Protein AF-A0A165Y039-F1 (afdb_monomer)

Nearest PDB structures (foldseek):
  4zhx-assembly1_A  TM=2.409E-01  e=6.469E+00  Homo sapiens

Organism: NCBI:txid1759441

Secondary structure (DSSP, 8-state):
-HHHHHHHHHHHHHHHHHHHHHHHHHHHHHHHHHHHHHHHS-S---PPPTT-EE--B-HHHHHS--GGGGTS-SBPPPEEEEEEETTEEEEEEGGGS-----

Mean predicted aligned error: 13.03 Å

pLDDT: mean 80.92, std 13.24, range [37.09, 94.81]

Solvent-accessible surface area (backbone atoms only — not comparable to full-atom values): 6344 Å² total; per-residue (Å²): 114,69,70,58,54,54,52,51,52,53,50,52,55,48,52,53,54,52,54,50,53,51,51,52,54,51,51,51,52,52,51,50,53,52,51,50,55,56,68,72,52,83,80,68,90,82,77,81,51,64,78,38,82,46,62,52,70,56,61,71,58,74,74,43,94,53,77,62,64,83,77,49,78,63,53,50,75,63,22,32,28,67,42,72,57,97,92,47,72,44,71,41,55,60,89,78,54,83,84,89,80,132

Radius of gyration: 25.04 Å; Cα contacts (8 Å, |Δi|>4): 68; chains: 1; bounding box: 48×36×75 Å

Sequence (102 aa):
MADNIVKHQAYLQQQWLDGYAHTIKHVERRKAAFNKHILARSPRVVMFLPGQLVQVYGSDMRYTMASIWKLIPMWSCPQWVVSRDRNSYTLETTGSREIDHL

Structure (mmCIF, N/CA/C/O backbone):
data_AF-A0A165Y039-F1
#
_entry.id   AF-A0A165Y039-F1
#
loop_
_atom_site.group_PDB
_atom_site.id
_atom_site.type_symbol
_atom_site.label_atom_id
_atom_site.label_alt_id
_atom_site.label_comp_id
_atom_site.label_asym_id
_atom_site.label_entity_id
_atom_site.label_seq_id
_atom_site.pdbx_PDB_ins_code
_atom_site.Cartn_x
_atom_site.Cartn_y
_atom_site.Cartn_z
_atom_site.occupancy
_atom_site.B_iso_or_equiv
_atom_site.auth_seq_id
_atom_site.auth_comp_id
_atom_site.auth_asym_id
_atom_site.auth_atom_id
_atom_site.pdbx_PDB_model_num
ATOM 1 N N . MET A 1 1 ? 22.791 8.720 -49.977 1.00 61.03 1 MET A N 1
ATOM 2 C CA . MET A 1 1 ? 22.247 9.499 -48.838 1.00 61.03 1 MET A CA 1
ATOM 3 C C . MET A 1 1 ? 21.063 8.811 -48.156 1.00 61.03 1 MET A C 1
ATOM 5 O O . MET A 1 1 ? 21.118 8.682 -46.942 1.00 61.03 1 MET A O 1
ATOM 9 N N . ALA A 1 2 ? 20.056 8.306 -48.883 1.00 68.69 2 ALA A N 1
ATOM 10 C CA . ALA A 1 2 ? 18.884 7.637 -48.288 1.00 68.69 2 ALA A CA 1
ATOM 11 C C . ALA A 1 2 ? 19.208 6.395 -47.418 1.00 68.69 2 ALA A C 1
ATOM 13 O O . ALA A 1 2 ? 18.652 6.249 -46.337 1.00 68.69 2 ALA A O 1
ATOM 14 N N . ASP A 1 3 ? 20.163 5.552 -47.830 1.00 79.44 3 ASP A N 1
ATOM 15 C CA . ASP A 1 3 ? 20.564 4.336 -47.090 1.00 79.44 3 ASP A CA 1
ATOM 16 C C . ASP A 1 3 ? 21.174 4.620 -45.697 1.00 79.44 3 ASP A C 1
ATOM 18 O O . ASP A 1 3 ? 20.967 3.873 -44.744 1.00 79.44 3 ASP A O 1
ATOM 22 N N . ASN A 1 4 ? 21.880 5.745 -45.535 1.00 82.12 4 ASN A N 1
ATOM 23 C CA . ASN A 1 4 ? 22.467 6.131 -44.247 1.00 82.12 4 ASN A CA 1
ATOM 24 C C . ASN A 1 4 ? 21.383 6.597 -43.255 1.00 82.12 4 ASN A C 1
ATOM 26 O O . ASN A 1 4 ? 21.398 6.208 -42.089 1.00 82.12 4 ASN A O 1
ATOM 30 N N . ILE A 1 5 ? 20.389 7.345 -43.746 1.00 85.69 5 ILE A N 1
ATOM 31 C CA . ILE A 1 5 ? 19.253 7.813 -42.940 1.00 85.69 5 ILE A CA 1
ATOM 32 C C . ILE A 1 5 ? 18.442 6.623 -42.413 1.00 85.69 5 ILE A C 1
ATOM 34 O O . ILE A 1 5 ? 18.141 6.574 -41.223 1.00 85.69 5 ILE A O 1
ATOM 38 N N . VAL A 1 6 ? 18.159 5.631 -43.263 1.00 92.38 6 VAL A N 1
ATOM 39 C CA . VAL A 1 6 ? 17.419 4.421 -42.866 1.00 92.38 6 VAL A CA 1
ATOM 40 C C . VAL A 1 6 ? 18.186 3.620 -41.808 1.00 92.38 6 VAL A C 1
ATOM 42 O O . VAL A 1 6 ? 17.602 3.199 -40.811 1.00 92.38 6 VAL A O 1
ATOM 45 N N . LYS A 1 7 ? 19.508 3.466 -41.963 1.00 88.44 7 LYS A N 1
ATOM 46 C CA . LYS A 1 7 ? 20.363 2.800 -40.964 1.00 88.44 7 LYS A CA 1
ATOM 47 C C . LYS A 1 7 ? 20.371 3.535 -39.625 1.00 88.44 7 LYS A C 1
ATOM 49 O O . LYS A 1 7 ? 20.279 2.897 -38.578 1.00 88.44 7 LYS A O 1
ATOM 54 N N . HIS A 1 8 ? 20.442 4.864 -39.647 1.00 86.81 8 HIS A N 1
ATOM 55 C CA . HIS A 1 8 ? 20.409 5.667 -38.429 1.00 86.81 8 HIS A CA 1
ATOM 56 C C . HIS A 1 8 ? 19.046 5.587 -37.723 1.00 86.81 8 HIS A C 1
ATOM 58 O O . HIS A 1 8 ? 18.990 5.430 -36.505 1.00 86.81 8 HIS A O 1
ATOM 64 N N . GLN A 1 9 ? 17.945 5.611 -38.480 1.00 91.00 9 GLN A N 1
ATOM 65 C CA . GLN A 1 9 ? 16.594 5.439 -37.940 1.00 91.00 9 GLN A CA 1
ATOM 66 C C . GLN A 1 9 ? 16.394 4.055 -37.306 1.00 91.00 9 GLN A C 1
ATOM 68 O O . GLN A 1 9 ? 15.869 3.970 -36.197 1.00 91.00 9 GLN A O 1
ATOM 73 N N . ALA A 1 10 ? 16.862 2.986 -37.956 1.00 90.06 10 ALA A N 1
ATOM 74 C CA . ALA A 1 10 ? 16.797 1.631 -37.409 1.00 90.06 10 ALA A CA 1
ATOM 75 C C . ALA A 1 10 ? 17.616 1.489 -36.112 1.00 90.06 10 ALA A C 1
ATOM 77 O O . ALA A 1 10 ? 17.146 0.901 -35.139 1.00 90.06 10 ALA A O 1
ATOM 78 N N . TYR A 1 11 ? 18.811 2.089 -36.066 1.00 90.38 11 TYR A N 1
ATOM 79 C CA . TYR A 1 11 ? 19.654 2.090 -34.869 1.00 90.38 11 TYR A CA 1
ATOM 80 C C . TYR A 1 11 ? 18.985 2.803 -33.684 1.00 90.38 11 TYR A C 1
ATOM 82 O O . TYR A 1 11 ? 18.975 2.282 -32.569 1.00 90.38 11 TYR A O 1
ATOM 90 N N . LEU A 1 12 ? 18.368 3.965 -33.923 1.00 91.69 12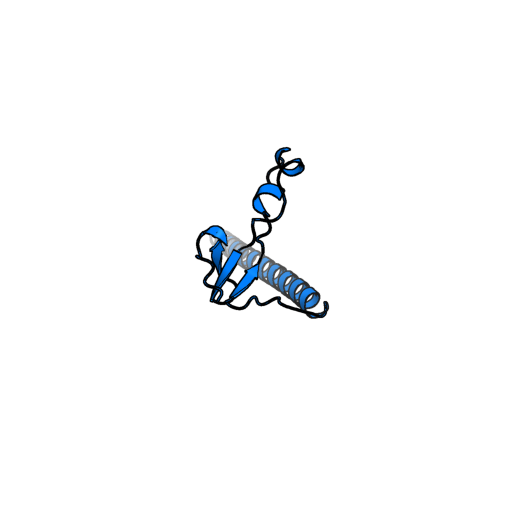 LEU A N 1
ATOM 91 C CA . LEU A 1 12 ? 17.631 4.690 -32.886 1.00 91.69 12 LEU A CA 1
ATOM 92 C C . LEU A 1 12 ? 16.455 3.869 -32.349 1.00 91.69 12 LEU A C 1
ATOM 94 O O . LEU A 1 12 ? 16.278 3.783 -31.136 1.00 91.69 12 LEU A O 1
ATOM 98 N N . GLN A 1 13 ? 15.682 3.224 -33.224 1.00 90.50 13 GLN A N 1
ATOM 99 C CA . GLN A 1 13 ? 14.578 2.360 -32.797 1.00 90.50 13 GLN A CA 1
ATOM 100 C C . GLN A 1 13 ? 15.058 1.214 -31.902 1.00 90.50 13 GLN A C 1
ATOM 102 O O . GLN A 1 13 ? 14.441 0.935 -30.873 1.00 90.50 13 GLN A O 1
ATOM 107 N N . GLN A 1 14 ? 16.187 0.595 -32.247 1.00 91.94 14 GLN A N 1
ATOM 108 C CA . GLN A 1 14 ? 16.774 -0.465 -31.436 1.00 91.94 14 GLN A CA 1
ATOM 109 C C . GLN A 1 14 ? 17.225 0.051 -30.063 1.00 91.94 14 GLN A C 1
ATOM 111 O O . GLN A 1 14 ? 16.887 -0.543 -29.042 1.00 91.94 14 GLN A O 1
ATOM 116 N N . GLN A 1 15 ? 17.893 1.205 -30.012 1.00 92.94 15 GLN A N 1
ATOM 117 C CA . GLN A 1 15 ? 18.355 1.798 -28.756 1.00 92.94 15 GLN A CA 1
ATOM 118 C C . GLN A 1 15 ? 17.199 2.118 -27.792 1.00 92.94 15 GLN A C 1
ATOM 120 O O . GLN A 1 15 ? 17.336 1.968 -26.576 1.00 92.94 15 GLN A O 1
ATOM 125 N N . TRP A 1 16 ? 16.046 2.532 -28.319 1.00 91.00 16 TRP A N 1
ATOM 126 C CA . TRP A 1 16 ? 14.849 2.790 -27.516 1.00 91.00 16 TRP A CA 1
ATOM 127 C C . TRP A 1 16 ? 14.275 1.509 -26.907 1.00 91.00 16 TRP A C 1
ATOM 129 O O . TRP A 1 16 ? 13.970 1.473 -25.712 1.00 91.00 16 TRP A O 1
ATOM 139 N N . LEU A 1 17 ? 14.164 0.449 -27.710 1.00 94.00 17 LEU A N 1
ATOM 140 C CA . LEU A 1 17 ? 13.694 -0.856 -27.245 1.00 94.00 17 LEU A CA 1
ATOM 141 C C . LEU A 1 17 ? 14.640 -1.445 -26.194 1.00 94.00 17 LEU A C 1
ATOM 143 O O . LEU A 1 17 ? 14.184 -1.925 -25.154 1.00 94.00 17 LEU A O 1
ATOM 147 N N . ASP A 1 18 ? 15.948 -1.336 -26.421 1.00 93.38 18 ASP A N 1
ATOM 148 C CA . ASP A 1 18 ? 16.975 -1.824 -25.503 1.00 93.38 18 ASP A CA 1
ATOM 149 C C . ASP A 1 18 ? 16.946 -1.069 -24.165 1.00 93.38 18 ASP A C 1
ATOM 151 O O . ASP A 1 18 ? 17.000 -1.686 -23.095 1.00 93.38 18 ASP A O 1
ATOM 155 N N . GLY A 1 19 ? 16.782 0.258 -24.197 1.00 92.62 19 GLY A N 1
ATOM 156 C CA . GLY A 1 19 ? 16.636 1.081 -22.993 1.00 92.62 19 GLY A CA 1
ATOM 157 C C . GLY A 1 19 ? 15.391 0.722 -22.175 1.00 92.62 19 GLY A C 1
ATOM 158 O O . GLY A 1 19 ? 15.453 0.593 -20.944 1.00 92.62 19 GLY A O 1
ATOM 159 N N . TYR A 1 20 ? 14.262 0.484 -22.844 1.00 91.94 20 TYR A N 1
ATOM 160 C CA . TYR A 1 20 ? 13.032 0.054 -22.182 1.00 91.94 20 TYR A CA 1
ATOM 161 C C . TYR A 1 20 ? 13.177 -1.345 -21.572 1.00 91.94 20 TYR A C 1
ATOM 163 O O . TYR A 1 20 ? 12.880 -1.544 -20.391 1.00 91.94 20 TYR A O 1
ATOM 171 N N . ALA A 1 21 ? 13.720 -2.303 -22.328 1.00 94.00 21 ALA A N 1
ATOM 172 C CA . ALA A 1 21 ? 13.964 -3.660 -21.850 1.00 94.00 21 ALA A CA 1
ATOM 173 C C . ALA A 1 21 ? 14.901 -3.681 -20.632 1.00 94.00 21 ALA A C 1
ATOM 175 O O . ALA A 1 21 ? 14.684 -4.444 -19.686 1.00 94.00 21 ALA A O 1
ATOM 176 N N . HIS A 1 22 ? 15.923 -2.820 -20.615 1.00 93.31 22 HIS A N 1
ATOM 177 C CA . HIS A 1 22 ? 16.806 -2.667 -19.463 1.00 93.31 22 HIS A CA 1
ATOM 178 C C . HIS A 1 22 ? 16.057 -2.150 -18.228 1.00 93.31 22 HIS A C 1
ATOM 180 O O . HIS A 1 22 ? 16.236 -2.680 -17.128 1.00 93.31 22 HIS A O 1
ATOM 186 N N . THR A 1 23 ? 15.176 -1.166 -18.414 1.00 93.75 23 THR A N 1
ATOM 187 C CA . THR A 1 23 ? 14.347 -0.600 -17.340 1.00 93.75 23 THR A CA 1
ATOM 188 C C . THR A 1 23 ? 13.427 -1.660 -16.736 1.00 93.75 23 THR A C 1
ATOM 190 O O . THR A 1 23 ? 13.399 -1.820 -15.516 1.00 93.75 23 THR A O 1
ATOM 193 N N . ILE A 1 24 ? 12.743 -2.451 -17.569 1.00 94.00 24 ILE A N 1
ATOM 194 C CA . ILE A 1 24 ? 11.877 -3.546 -17.108 1.00 94.00 24 ILE A CA 1
ATOM 195 C C . ILE A 1 24 ? 12.679 -4.582 -16.316 1.00 94.00 24 ILE A C 1
ATOM 197 O O . ILE A 1 24 ? 12.328 -4.884 -15.175 1.00 94.00 24 ILE A O 1
ATOM 201 N N . LYS A 1 25 ? 13.819 -5.044 -16.849 1.00 94.50 25 LYS A N 1
ATOM 202 C CA . LYS A 1 25 ? 14.704 -5.987 -16.142 1.00 94.50 25 LYS A CA 1
ATOM 203 C C . LYS A 1 25 ? 15.171 -5.438 -14.793 1.00 94.50 25 LYS A C 1
ATOM 205 O O . LYS A 1 25 ? 15.259 -6.180 -13.815 1.00 94.50 25 LYS A O 1
ATOM 210 N N . HIS A 1 26 ? 15.491 -4.148 -14.715 1.00 92.88 26 HIS A N 1
ATOM 211 C CA . HIS A 1 26 ? 15.900 -3.513 -13.465 1.00 92.88 26 HIS A CA 1
ATOM 212 C C . HIS A 1 26 ? 14.754 -3.470 -12.441 1.00 92.88 26 HIS A C 1
ATOM 214 O O . HIS A 1 26 ? 14.952 -3.824 -11.274 1.00 92.88 26 HIS A O 1
ATO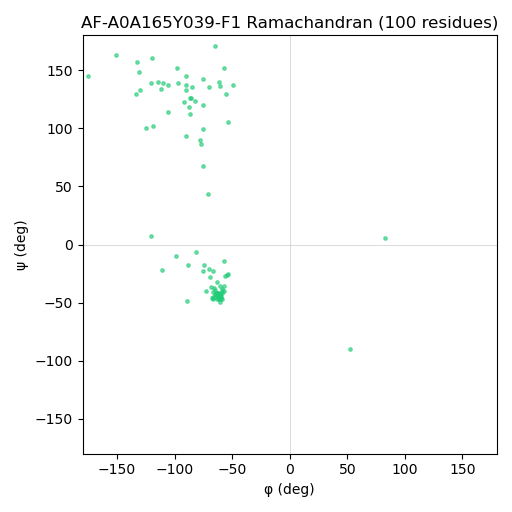M 220 N N . VAL A 1 27 ? 13.550 -3.091 -12.875 1.00 93.06 27 VAL A N 1
ATOM 221 C CA . VAL A 1 27 ? 12.343 -3.060 -12.036 1.00 93.06 27 VAL A CA 1
ATOM 222 C C . VAL A 1 27 ? 12.010 -4.455 -11.507 1.00 93.06 27 VAL A C 1
ATOM 224 O O . VAL A 1 27 ? 11.789 -4.619 -10.305 1.00 93.06 27 VAL A O 1
ATOM 227 N N . GLU A 1 28 ? 12.050 -5.477 -12.36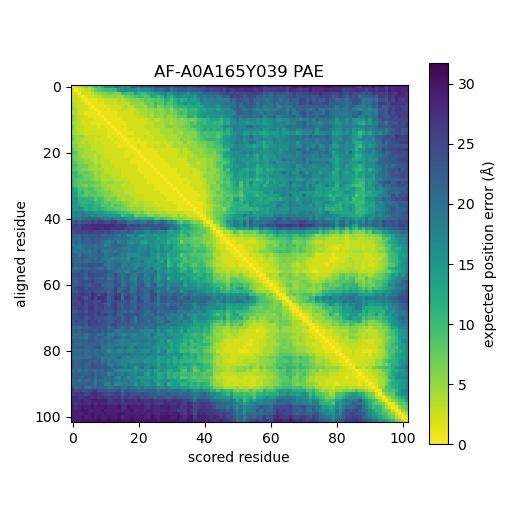0 1.00 94.81 28 GLU A N 1
ATOM 228 C CA . GLU A 1 28 ? 11.820 -6.871 -11.971 1.00 94.81 2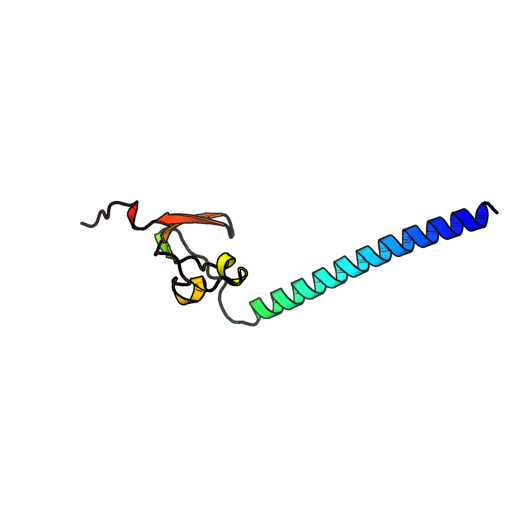8 GLU A CA 1
ATOM 229 C C . GLU A 1 28 ? 12.830 -7.353 -10.928 1.00 94.81 28 GLU A C 1
ATOM 231 O O . GLU A 1 28 ? 12.438 -7.941 -9.919 1.00 94.81 28 GLU A O 1
ATOM 236 N N . ARG A 1 29 ? 14.122 -7.044 -11.107 1.00 93.12 29 ARG A N 1
ATOM 237 C CA . ARG A 1 29 ? 15.171 -7.383 -10.129 1.00 93.12 29 ARG A CA 1
ATOM 238 C C . ARG A 1 29 ? 14.911 -6.743 -8.771 1.00 93.12 29 ARG A C 1
ATOM 240 O O . ARG A 1 29 ? 15.008 -7.424 -7.750 1.00 93.12 29 ARG A O 1
ATOM 247 N N . ARG A 1 30 ? 14.554 -5.455 -8.737 1.00 92.69 30 ARG A N 1
ATOM 248 C CA . ARG A 1 30 ? 14.236 -4.758 -7.479 1.00 92.69 30 ARG A CA 1
ATOM 249 C C . ARG A 1 30 ? 13.002 -5.345 -6.805 1.00 92.69 30 ARG A C 1
ATOM 251 O O . ARG A 1 30 ? 13.026 -5.558 -5.595 1.00 92.69 30 ARG A O 1
ATOM 258 N N . LYS A 1 31 ? 11.960 -5.660 -7.578 1.00 90.31 31 LYS A N 1
ATOM 259 C CA . LYS A 1 31 ? 10.753 -6.329 -7.077 1.00 90.31 31 LYS A CA 1
ATOM 260 C C . LYS A 1 31 ? 11.082 -7.702 -6.491 1.00 90.31 31 LYS A C 1
ATOM 262 O O . LYS A 1 31 ? 10.636 -8.014 -5.393 1.00 90.31 31 LYS A O 1
ATOM 267 N N . ALA A 1 32 ? 11.894 -8.501 -7.178 1.00 91.12 32 ALA A N 1
ATOM 268 C CA . ALA A 1 32 ? 12.308 -9.817 -6.704 1.00 91.12 32 ALA A CA 1
ATOM 269 C C . ALA A 1 32 ? 13.127 -9.731 -5.406 1.00 91.12 32 ALA A C 1
ATOM 271 O O . ALA A 1 32 ? 12.863 -10.482 -4.468 1.00 91.12 32 ALA A O 1
ATOM 272 N N . ALA A 1 33 ? 14.072 -8.789 -5.317 1.00 89.56 33 ALA A N 1
ATOM 273 C CA . ALA A 1 33 ? 14.852 -8.557 -4.104 1.00 89.56 33 ALA A CA 1
ATOM 274 C C . ALA A 1 33 ? 13.956 -8.142 -2.928 1.00 89.56 33 ALA A C 1
ATOM 276 O O . ALA A 1 33 ? 14.046 -8.723 -1.849 1.00 89.56 33 ALA A O 1
ATOM 277 N N . PHE A 1 34 ? 13.044 -7.194 -3.149 1.00 81.19 34 PHE A N 1
ATOM 278 C CA . PHE A 1 34 ? 12.076 -6.763 -2.142 1.00 81.19 34 PHE A CA 1
ATOM 279 C C . PHE A 1 34 ? 11.188 -7.920 -1.665 1.00 81.19 34 PHE A C 1
ATOM 281 O O . PHE A 1 34 ? 11.074 -8.153 -0.464 1.00 81.19 34 PHE A O 1
ATOM 288 N N . ASN A 1 35 ? 10.643 -8.710 -2.594 1.00 82.38 35 ASN A N 1
ATOM 289 C CA . ASN A 1 35 ? 9.843 -9.889 -2.266 1.00 82.38 35 ASN A CA 1
ATOM 290 C C . ASN A 1 35 ? 10.650 -10.918 -1.462 1.00 82.38 35 ASN A C 1
ATOM 292 O O . ASN A 1 35 ? 10.151 -11.443 -0.470 1.00 82.38 35 ASN A O 1
ATOM 296 N N . LYS A 1 36 ? 11.910 -11.174 -1.835 1.00 85.81 36 LYS A N 1
ATOM 297 C CA . LYS A 1 36 ? 12.809 -12.063 -1.085 1.00 85.81 36 LYS A CA 1
ATOM 298 C C . LYS A 1 36 ? 13.037 -11.556 0.340 1.00 85.81 36 LYS A C 1
ATOM 300 O O . LYS A 1 36 ? 13.002 -12.354 1.270 1.00 85.81 36 LYS A O 1
ATOM 305 N N . HIS A 1 37 ? 13.230 -10.250 0.522 1.00 82.12 37 HIS A N 1
ATOM 306 C CA . HIS A 1 37 ? 13.380 -9.645 1.848 1.00 82.12 37 HIS A CA 1
ATOM 307 C C . HIS A 1 37 ? 12.111 -9.756 2.697 1.00 82.12 37 HIS A C 1
ATOM 309 O O . HIS A 1 37 ? 12.213 -10.029 3.891 1.00 82.12 37 HIS A O 1
ATOM 315 N N . ILE A 1 38 ? 10.930 -9.593 2.095 1.00 74.31 38 ILE A N 1
ATOM 316 C CA . ILE A 1 38 ? 9.651 -9.807 2.784 1.00 74.31 38 ILE A CA 1
ATOM 317 C C . ILE A 1 38 ? 9.511 -11.267 3.223 1.00 74.31 38 ILE A C 1
ATOM 319 O O . ILE A 1 38 ? 9.171 -11.518 4.372 1.00 74.31 38 ILE A O 1
ATOM 323 N N . LEU A 1 39 ? 9.794 -12.227 2.336 1.00 74.75 39 LEU A N 1
ATOM 324 C CA . LEU A 1 39 ? 9.649 -13.658 2.628 1.00 74.75 39 LEU A CA 1
ATOM 325 C C . LEU A 1 39 ? 10.668 -14.167 3.656 1.00 74.75 39 LEU A C 1
ATOM 327 O O . LEU A 1 39 ? 10.336 -15.018 4.474 1.00 74.75 39 LEU A O 1
ATOM 331 N N . ALA A 1 40 ? 11.902 -13.654 3.627 1.00 78.88 40 ALA A N 1
ATOM 332 C CA . ALA A 1 40 ? 12.952 -14.039 4.571 1.00 78.88 40 ALA A CA 1
ATOM 333 C C . ALA A 1 40 ? 12.688 -13.536 6.001 1.00 78.88 40 ALA A C 1
ATOM 335 O O . ALA A 1 40 ? 13.237 -14.076 6.961 1.00 78.88 40 ALA A O 1
ATOM 336 N N . ARG A 1 41 ? 11.848 -12.508 6.164 1.00 76.50 41 ARG A N 1
ATOM 337 C CA . ARG A 1 41 ? 11.451 -11.980 7.469 1.00 76.50 41 ARG A CA 1
ATOM 338 C C . ARG A 1 41 ? 10.193 -12.718 7.949 1.00 76.50 41 ARG A C 1
ATOM 340 O O . ARG A 1 41 ? 9.077 -12.346 7.605 1.00 76.50 41 ARG A O 1
ATOM 347 N N . SER A 1 42 ? 10.364 -13.784 8.729 1.00 58.06 42 SER A N 1
ATOM 348 C CA . SER A 1 42 ? 9.238 -14.555 9.288 1.00 58.06 42 SER A CA 1
ATOM 349 C C . SER A 1 42 ? 8.549 -13.827 10.459 1.00 58.06 42 SER A C 1
ATOM 351 O O . SER A 1 42 ? 9.254 -13.288 11.314 1.00 58.06 42 SER A O 1
ATOM 353 N N . PRO A 1 43 ? 7.207 -13.896 10.594 1.00 65.25 43 PRO A N 1
ATOM 354 C CA . PRO A 1 43 ? 6.191 -13.624 9.575 1.00 65.25 43 PRO A CA 1
ATOM 355 C C . PRO A 1 43 ? 5.298 -12.451 10.062 1.00 65.25 43 PRO A C 1
ATOM 357 O O . PRO A 1 43 ? 5.247 -12.127 11.241 1.00 65.25 43 PRO A O 1
ATOM 360 N N . ARG A 1 44 ? 4.545 -11.730 9.237 1.00 60.09 44 ARG A N 1
ATOM 361 C CA . ARG A 1 44 ? 3.394 -12.219 8.480 1.00 60.09 44 ARG A CA 1
ATOM 362 C C . ARG A 1 44 ? 2.952 -11.064 7.591 1.00 60.09 44 ARG A C 1
ATOM 364 O O . ARG A 1 44 ? 2.953 -9.919 8.035 1.00 60.09 44 ARG A O 1
ATOM 371 N N . VAL A 1 45 ? 2.477 -11.359 6.386 1.00 67.25 45 VAL A N 1
ATOM 372 C CA . VAL A 1 45 ? 1.446 -10.496 5.804 1.00 67.25 45 VAL A CA 1
ATOM 373 C C . VAL A 1 45 ? 0.332 -10.432 6.849 1.00 67.25 45 VAL A C 1
ATOM 375 O O . VAL A 1 45 ? -0.334 -11.438 7.106 1.00 67.25 45 VAL A O 1
ATOM 378 N N . VAL A 1 46 ? 0.224 -9.299 7.544 1.00 75.19 46 VAL A N 1
ATOM 379 C CA . VAL A 1 46 ? -0.797 -9.093 8.567 1.00 75.19 46 VAL A CA 1
ATOM 380 C C . VAL A 1 46 ? -2.089 -8.857 7.807 1.00 75.19 46 VAL A C 1
ATOM 382 O O . VAL A 1 46 ? -2.316 -7.795 7.237 1.00 75.19 46 VAL A O 1
ATOM 385 N N . MET A 1 47 ? -2.881 -9.918 7.706 1.00 83.00 47 MET A N 1
ATOM 386 C CA . MET A 1 47 ? -4.228 -9.836 7.173 1.00 83.00 47 MET A CA 1
ATOM 387 C C . MET A 1 47 ? -5.143 -9.484 8.330 1.00 83.00 47 MET A C 1
ATOM 389 O O . MET A 1 47 ? -5.236 -10.253 9.287 1.00 83.00 47 MET A O 1
ATOM 393 N N . PHE A 1 48 ? -5.798 -8.336 8.225 1.00 87.38 48 PHE A N 1
ATOM 394 C CA . PHE A 1 48 ? -6.844 -7.970 9.161 1.00 87.38 48 PHE A CA 1
ATOM 395 C C . PHE A 1 48 ? -8.162 -8.597 8.709 1.00 87.38 48 PHE A C 1
ATOM 397 O O . PHE A 1 48 ? -8.488 -8.609 7.519 1.00 87.38 48 PHE A O 1
ATOM 404 N N . LEU A 1 49 ? -8.892 -9.174 9.651 1.00 88.19 49 LEU A N 1
ATOM 405 C CA . LEU A 1 49 ? -10.195 -9.781 9.414 1.00 88.19 49 LEU A CA 1
ATOM 406 C C . LEU A 1 49 ? -11.306 -8.798 9.795 1.00 88.19 49 LEU A C 1
ATOM 408 O O . LEU A 1 49 ? -11.093 -7.966 10.681 1.00 88.19 49 LEU A O 1
ATOM 412 N N . PRO A 1 50 ? -12.488 -8.892 9.161 1.00 89.56 50 PRO A N 1
ATOM 413 C CA . PRO A 1 50 ? -13.666 -8.166 9.612 1.00 89.56 50 PRO A CA 1
ATOM 414 C C . PRO A 1 50 ? -13.909 -8.356 11.113 1.00 89.56 50 PRO A C 1
ATOM 416 O O . PRO A 1 50 ? -13.763 -9.463 11.632 1.00 89.56 50 PRO A O 1
ATOM 419 N N . GLY A 1 51 ? -14.250 -7.273 11.808 1.00 86.44 51 GLY A N 1
ATOM 420 C CA . GLY A 1 51 ? -14.425 -7.251 13.260 1.00 86.44 51 GLY A CA 1
ATOM 421 C C . GLY A 1 51 ? -13.129 -7.099 14.060 1.00 86.44 51 GLY A C 1
ATOM 422 O O . GLY A 1 51 ? -13.175 -7.158 15.281 1.00 86.44 51 GLY A O 1
ATOM 423 N N . GLN A 1 52 ? -11.972 -6.889 13.424 1.00 89.25 52 GLN A N 1
ATOM 424 C CA . GLN A 1 52 ? -10.750 -6.509 14.138 1.00 89.25 52 GLN A CA 1
ATOM 425 C C . GLN A 1 52 ? -10.618 -4.992 14.256 1.00 89.25 52 GLN A C 1
ATOM 427 O O . GLN A 1 52 ? -10.969 -4.252 13.335 1.00 89.25 52 GLN A O 1
ATOM 432 N N . LEU A 1 53 ? -10.068 -4.551 15.388 1.00 92.00 53 LEU A N 1
ATOM 433 C CA . LEU A 1 53 ? -9.736 -3.157 15.637 1.00 92.00 53 LEU A CA 1
ATOM 434 C C . LEU A 1 53 ? -8.341 -2.849 15.081 1.00 92.00 53 LEU A C 1
ATOM 436 O O . LEU A 1 53 ? -7.366 -3.530 15.407 1.00 92.00 53 LEU A O 1
ATOM 440 N N . VAL A 1 54 ? -8.247 -1.820 14.247 1.00 90.38 54 VAL A N 1
ATOM 441 C CA . VAL A 1 54 ? -7.018 -1.384 13.579 1.00 90.38 54 VAL A CA 1
ATOM 442 C C . VAL A 1 54 ? -6.833 0.127 13.702 1.00 90.38 54 VAL A C 1
ATOM 444 O O . VAL A 1 54 ? -7.787 0.875 13.900 1.00 90.38 54 VAL A O 1
ATOM 447 N N . GLN A 1 55 ? -5.590 0.587 13.581 1.00 90.69 55 GLN A N 1
ATOM 448 C CA . GLN A 1 55 ? -5.247 2.006 13.477 1.00 90.69 55 GLN A CA 1
ATOM 449 C C . GLN A 1 55 ? -4.507 2.249 12.166 1.00 90.69 55 GLN A C 1
ATOM 451 O O . GLN A 1 55 ? -3.645 1.460 11.772 1.00 90.69 55 GLN A O 1
ATOM 456 N N . VAL A 1 56 ? -4.829 3.352 11.498 1.00 86.94 56 VAL A N 1
ATOM 457 C CA . VAL A 1 56 ? -4.190 3.754 10.246 1.00 86.94 56 VAL A CA 1
ATOM 458 C C . VAL A 1 56 ? -2.981 4.627 10.564 1.00 86.94 56 VAL A C 1
ATOM 460 O O . VAL A 1 56 ? -3.054 5.549 11.376 1.00 86.94 56 VAL A O 1
ATOM 463 N N . TYR A 1 57 ? -1.856 4.329 9.921 1.00 86.69 57 TYR A N 1
ATOM 464 C CA . TYR A 1 57 ? -0.643 5.132 10.021 1.00 86.69 57 TYR A CA 1
ATOM 465 C C . TYR A 1 57 ? -0.724 6.330 9.071 1.00 86.69 57 TYR A C 1
ATOM 467 O O . TYR A 1 57 ? -0.883 6.145 7.865 1.00 86.69 57 TYR A O 1
ATOM 475 N N . GLY A 1 58 ? -0.575 7.548 9.589 1.00 79.81 58 GLY A N 1
ATOM 476 C CA . GLY A 1 58 ? -0.649 8.780 8.800 1.00 79.81 58 GLY A CA 1
ATOM 477 C C . GLY A 1 58 ? 0.599 9.034 7.952 1.00 79.81 58 GLY A C 1
ATOM 478 O O . GLY A 1 58 ? 1.335 9.976 8.222 1.00 79.81 58 GLY A O 1
ATOM 479 N N . SER A 1 59 ? 0.874 8.218 6.931 1.00 76.44 59 SER A N 1
ATOM 480 C CA . SER A 1 59 ? 2.075 8.348 6.085 1.00 76.44 59 SER A CA 1
ATOM 481 C C . SER A 1 59 ? 2.219 9.706 5.403 1.00 76.44 59 SER A C 1
ATOM 483 O O . SER A 1 59 ? 3.333 10.199 5.247 1.00 76.44 59 SER A O 1
ATOM 485 N N . ASP A 1 60 ? 1.104 10.305 5.006 1.00 73.12 60 ASP A N 1
ATOM 486 C CA . ASP A 1 60 ? 1.034 11.455 4.092 1.00 73.12 60 ASP A CA 1
ATOM 487 C C . ASP A 1 60 ? 1.666 12.689 4.713 1.00 73.12 60 ASP A C 1
ATOM 489 O O . ASP A 1 60 ? 2.375 13.487 4.097 1.00 73.12 60 ASP A O 1
ATOM 493 N N . MET A 1 61 ? 1.443 12.799 6.007 1.00 69.44 61 MET A N 1
ATOM 494 C CA . MET A 1 61 ? 1.849 13.947 6.757 1.00 69.44 61 MET A CA 1
ATOM 495 C C . MET A 1 61 ? 3.410 13.798 6.941 1.00 69.44 61 MET A C 1
ATOM 497 O O . MET A 1 61 ? 4.096 14.812 6.970 1.00 69.44 61 MET A O 1
ATOM 501 N N . ARG A 1 62 ? 4.028 12.591 6.864 1.00 66.31 62 ARG A N 1
ATOM 502 C CA . ARG A 1 62 ? 5.482 12.345 7.084 1.00 66.31 62 ARG A CA 1
ATOM 503 C C . ARG A 1 62 ? 6.347 12.937 5.981 1.00 66.31 62 ARG A C 1
ATOM 505 O O . ARG A 1 62 ? 7.514 13.249 6.200 1.00 66.31 62 ARG A O 1
ATOM 512 N N . TYR A 1 63 ? 5.766 13.043 4.790 1.00 64.56 63 TYR A N 1
ATOM 513 C CA . TYR A 1 63 ? 6.391 13.623 3.606 1.00 64.56 63 TYR A CA 1
ATOM 514 C C . TYR A 1 63 ? 6.176 15.132 3.516 1.00 64.56 63 TYR A C 1
ATOM 516 O O . TYR A 1 63 ? 6.913 15.823 2.815 1.00 64.56 63 TYR A O 1
ATOM 524 N N . THR A 1 64 ? 5.203 15.658 4.255 1.00 65.81 64 THR A N 1
ATOM 525 C CA . THR A 1 64 ? 5.003 17.094 4.380 1.00 65.81 64 THR A CA 1
ATOM 526 C C . THR A 1 64 ? 5.897 17.559 5.522 1.00 65.81 64 THR A C 1
ATOM 528 O O . THR A 1 64 ? 5.659 17.205 6.671 1.00 65.81 64 THR A O 1
ATOM 531 N N . MET A 1 65 ? 6.945 18.341 5.243 1.00 59.00 65 MET A N 1
ATOM 532 C CA . MET A 1 65 ? 7.871 18.873 6.261 1.00 59.00 65 MET A CA 1
ATOM 533 C C . MET A 1 65 ? 7.216 19.966 7.134 1.00 59.00 65 MET A C 1
ATOM 535 O O . MET A 1 65 ? 7.783 21.022 7.392 1.00 59.00 65 MET A O 1
ATOM 539 N N . ALA A 1 66 ? 5.978 19.729 7.560 1.00 65.12 66 ALA A N 1
ATOM 540 C CA . ALA A 1 66 ? 5.219 20.559 8.464 1.00 65.12 66 ALA A CA 1
ATOM 541 C C . ALA A 1 66 ? 5.561 20.159 9.902 1.00 65.12 66 ALA A C 1
ATOM 543 O O . ALA A 1 66 ? 5.411 19.010 10.319 1.00 65.12 66 ALA A O 1
ATOM 544 N N . SER A 1 67 ? 5.967 21.142 10.697 1.00 67.75 67 SER A N 1
ATOM 545 C CA . SER A 1 67 ? 6.251 21.022 12.133 1.00 67.75 67 SER A CA 1
ATOM 546 C C . SER A 1 67 ? 5.075 20.490 12.968 1.00 67.75 67 SER A C 1
ATOM 548 O O . SER A 1 67 ? 5.289 20.035 14.091 1.00 67.75 67 SER A O 1
ATOM 550 N N . ILE A 1 68 ? 3.862 20.475 12.402 1.00 69.56 68 ILE A N 1
ATOM 551 C CA . ILE A 1 68 ? 2.623 19.935 12.985 1.00 69.56 68 ILE A CA 1
ATOM 552 C C . ILE A 1 68 ? 2.783 18.462 13.423 1.00 69.56 68 ILE A C 1
ATOM 554 O O . ILE A 1 68 ? 2.164 18.032 14.393 1.00 69.56 68 ILE A O 1
ATOM 558 N N . TRP A 1 69 ? 3.696 17.710 12.801 1.00 68.94 69 TRP A N 1
ATOM 559 C CA . TRP A 1 69 ? 4.047 16.327 13.161 1.00 68.94 69 TRP A CA 1
ATOM 560 C C . TRP A 1 69 ? 4.490 16.109 14.598 1.00 68.94 69 TRP A C 1
ATOM 562 O O . TRP A 1 69 ? 4.348 15.016 15.133 1.00 68.94 69 TRP A O 1
ATOM 572 N N . LYS A 1 70 ? 5.055 17.141 15.226 1.00 72.00 70 LYS A N 1
ATOM 573 C CA . LYS A 1 70 ? 5.486 17.059 16.623 1.00 72.00 70 LYS A CA 1
ATOM 574 C C . LYS A 1 70 ? 4.311 17.101 17.601 1.00 72.00 70 LYS A C 1
ATOM 576 O O . LYS A 1 70 ? 4.494 16.752 18.760 1.00 72.00 70 LYS A O 1
ATOM 581 N N . LEU A 1 71 ? 3.144 17.563 17.148 1.00 79.56 71 LEU A N 1
ATOM 582 C CA . LEU A 1 71 ? 1.978 17.828 17.988 1.00 79.56 71 LEU A CA 1
ATOM 583 C C . LEU A 1 71 ? 0.824 16.846 17.748 1.00 79.56 71 LEU A C 1
ATOM 585 O O . LEU A 1 71 ? -0.019 16.696 18.626 1.00 79.56 71 LEU A O 1
ATOM 589 N N . ILE A 1 72 ? 0.774 16.179 16.591 1.00 78.12 72 ILE A N 1
ATOM 590 C CA . ILE A 1 72 ? -0.318 15.263 16.231 1.00 78.12 72 ILE A CA 1
ATOM 591 C C . ILE A 1 72 ? 0.153 13.806 16.328 1.00 78.12 72 ILE A C 1
ATOM 593 O O . ILE A 1 72 ? 1.261 13.490 15.886 1.00 78.12 72 ILE A O 1
ATOM 597 N N . PRO A 1 73 ? -0.669 12.897 16.886 1.00 80.62 73 PRO A N 1
ATOM 598 C CA . PRO A 1 73 ? -0.355 11.478 16.904 1.00 80.62 73 PRO A CA 1
ATOM 599 C C . PRO A 1 73 ? -0.230 10.901 15.489 1.00 80.62 73 PRO A C 1
ATOM 601 O O . PRO A 1 73 ? -1.020 11.178 14.593 1.00 80.62 73 PRO A O 1
ATOM 604 N N . MET A 1 74 ? 0.759 10.025 15.329 1.00 84.06 74 MET A N 1
ATOM 605 C CA . MET A 1 74 ? 1.071 9.313 14.083 1.00 84.06 74 MET A CA 1
ATOM 606 C C . MET A 1 74 ? 0.005 8.315 13.628 1.00 84.06 74 MET A C 1
ATOM 608 O O . MET A 1 74 ? -0.031 7.917 12.462 1.00 84.06 74 MET A O 1
ATOM 612 N N . TRP A 1 75 ? -0.802 7.862 14.577 1.00 87.44 75 TRP A N 1
ATOM 613 C CA . TRP A 1 75 ? -1.813 6.836 14.401 1.00 87.44 75 TRP A CA 1
ATOM 614 C C . TRP A 1 75 ? -3.188 7.483 14.493 1.00 87.44 75 TRP A C 1
ATOM 616 O O . TRP A 1 75 ? -3.414 8.344 15.346 1.00 87.44 75 TRP A O 1
ATOM 626 N N . SER A 1 76 ? -4.105 7.061 13.626 1.00 85.56 76 SER A N 1
ATOM 627 C CA . SER A 1 76 ? -5.501 7.481 13.693 1.00 85.56 76 SER A CA 1
ATOM 628 C C . SER A 1 76 ? -6.182 6.981 14.970 1.00 85.56 76 SER A C 1
ATOM 630 O O . SER A 1 76 ? -5.675 6.115 15.692 1.00 85.56 76 SER A O 1
ATOM 632 N N . CYS A 1 77 ? -7.400 7.466 15.212 1.00 87.81 77 CYS A N 1
ATOM 633 C CA . CYS A 1 77 ? -8.288 6.802 16.156 1.00 87.81 77 CYS A CA 1
ATOM 634 C C . CYS A 1 77 ? -8.514 5.327 15.744 1.00 87.81 77 CYS A C 1
ATOM 636 O O . CYS A 1 77 ? -8.404 4.999 14.556 1.00 87.81 77 CYS A O 1
ATOM 638 N N . PRO A 1 78 ? -8.798 4.428 16.703 1.00 90.31 78 PRO A N 1
ATOM 639 C CA . PRO A 1 78 ? -9.119 3.036 16.403 1.00 90.31 78 PRO A CA 1
ATOM 640 C C . PRO A 1 78 ? -10.369 2.897 15.521 1.00 90.31 78 PRO A C 1
ATOM 642 O O . PRO A 1 78 ? -11.389 3.554 15.761 1.00 90.31 78 PRO A O 1
ATOM 645 N N . GLN A 1 79 ? -10.295 2.020 14.522 1.00 90.12 79 GLN A N 1
ATOM 646 C CA . GLN A 1 79 ? -11.351 1.740 13.549 1.00 90.12 79 GLN A CA 1
ATOM 647 C C . GLN A 1 79 ? -11.580 0.233 13.410 1.00 90.12 79 GLN A C 1
ATOM 649 O O . GLN A 1 79 ? -10.650 -0.561 13.541 1.00 90.12 79 GLN A O 1
ATOM 654 N N . TRP A 1 80 ? -12.812 -0.165 13.121 1.00 91.38 80 TRP A N 1
ATOM 655 C CA . TRP A 1 80 ? -13.191 -1.551 12.875 1.00 91.38 80 TRP A CA 1
ATOM 656 C C . TRP A 1 80 ? -13.060 -1.897 11.400 1.00 91.38 80 TRP A C 1
ATOM 658 O O . TRP A 1 80 ? -13.484 -1.135 10.535 1.00 91.38 80 TRP A O 1
ATOM 668 N N . VAL A 1 81 ? -12.525 -3.076 11.098 1.00 91.00 81 VAL A N 1
ATOM 669 C CA . VAL A 1 81 ? -12.556 -3.616 9.736 1.00 91.00 81 VAL A CA 1
ATOM 670 C C . VAL A 1 81 ? -13.962 -4.135 9.437 1.00 91.00 81 VAL A C 1
ATOM 672 O O . VAL A 1 81 ? -14.438 -5.050 10.105 1.00 91.00 81 VAL A O 1
ATOM 675 N N . VAL A 1 82 ? -14.619 -3.585 8.420 1.00 91.25 82 VAL A N 1
ATOM 676 C CA . VAL A 1 82 ? -15.955 -4.014 7.968 1.00 91.25 82 VAL A CA 1
ATOM 677 C C . VAL A 1 82 ? -15.834 -5.107 6.922 1.00 91.25 82 VAL A C 1
ATOM 679 O O . VAL A 1 82 ? -16.478 -6.149 6.992 1.00 91.25 82 VAL A O 1
ATOM 682 N N . SER A 1 83 ? -14.980 -4.867 5.933 1.00 89.94 83 SER A N 1
ATOM 683 C CA . SER A 1 83 ? -14.755 -5.789 4.834 1.00 89.94 83 SER A CA 1
ATOM 684 C C . SER A 1 83 ? -13.337 -5.643 4.297 1.00 89.94 83 SER A C 1
ATOM 686 O O . SER A 1 83 ? -12.634 -4.661 4.564 1.00 89.94 83 SER A O 1
ATOM 688 N N . ARG A 1 84 ? -12.906 -6.658 3.552 1.00 88.62 84 ARG A N 1
ATOM 689 C CA . ARG A 1 84 ? -11.589 -6.723 2.931 1.00 88.62 84 ARG A CA 1
ATOM 690 C C . ARG A 1 84 ? -11.735 -7.164 1.483 1.00 88.62 84 ARG A C 1
ATOM 692 O O . ARG A 1 84 ? -12.282 -8.233 1.227 1.00 88.62 84 ARG A O 1
ATOM 699 N N . ASP A 1 85 ? -11.123 -6.412 0.576 1.00 87.69 85 ASP A N 1
ATOM 700 C CA . ASP A 1 85 ? -10.865 -6.829 -0.801 1.00 87.69 85 ASP A CA 1
ATOM 701 C C . ASP A 1 85 ? -9.352 -6.853 -1.064 1.00 87.69 85 ASP A C 1
ATOM 703 O O . ASP A 1 85 ? -8.704 -5.822 -1.244 1.00 87.69 85 ASP A O 1
ATOM 707 N N . ARG A 1 86 ? -8.756 -8.053 -1.049 1.00 84.25 86 ARG A N 1
ATOM 708 C CA . ARG A 1 86 ? -7.303 -8.297 -1.182 1.00 84.25 86 ARG A CA 1
ATOM 709 C C . ARG A 1 86 ? -6.438 -7.491 -0.196 1.00 84.25 86 ARG A C 1
ATOM 711 O O . ARG A 1 86 ? -6.119 -8.003 0.876 1.00 84.25 86 ARG A O 1
ATOM 718 N N . ASN A 1 87 ? -6.004 -6.284 -0.564 1.00 82.06 87 ASN A N 1
ATOM 719 C CA . ASN A 1 87 ? -5.215 -5.370 0.279 1.00 82.06 87 ASN A CA 1
ATOM 720 C C . ASN A 1 87 ? -5.916 -4.018 0.513 1.00 82.06 87 ASN A C 1
ATOM 722 O O . ASN A 1 87 ? -5.317 -3.094 1.052 1.00 82.06 87 ASN A O 1
ATOM 726 N N . SER A 1 88 ? -7.167 -3.904 0.077 1.00 85.31 88 SER A N 1
ATOM 727 C CA . SER A 1 88 ? -8.063 -2.798 0.375 1.00 85.31 88 SER A CA 1
ATOM 728 C C . SER A 1 88 ? -8.967 -3.189 1.542 1.00 85.31 88 SER A C 1
ATOM 730 O O . SER A 1 88 ? -9.430 -4.332 1.618 1.00 85.31 88 SER A O 1
ATOM 732 N N . TYR A 1 89 ? -9.199 -2.250 2.454 1.00 89.50 89 TYR A N 1
ATOM 733 C CA . TYR A 1 89 ? -10.003 -2.452 3.655 1.00 89.50 89 TYR A CA 1
ATOM 734 C C . TYR A 1 89 ? -11.034 -1.336 3.766 1.00 89.50 89 TYR A C 1
ATOM 736 O O . TYR A 1 89 ? -10.697 -0.160 3.633 1.00 89.50 89 TYR A O 1
ATOM 744 N N . THR A 1 90 ? -12.280 -1.707 4.043 1.00 90.75 90 THR A N 1
ATOM 745 C CA . THR A 1 90 ? -13.322 -0.756 4.435 1.00 90.75 90 THR A CA 1
ATOM 746 C C . THR A 1 90 ? -13.329 -0.672 5.952 1.00 90.75 90 THR A C 1
ATOM 748 O O . THR A 1 90 ? -13.474 -1.699 6.619 1.00 90.75 90 THR A O 1
ATOM 751 N N . LEU A 1 91 ? -13.135 0.534 6.482 1.00 90.25 91 LEU A N 1
ATOM 752 C CA . LEU A 1 91 ? -12.997 0.786 7.912 1.00 90.25 91 LEU A CA 1
ATOM 753 C C . 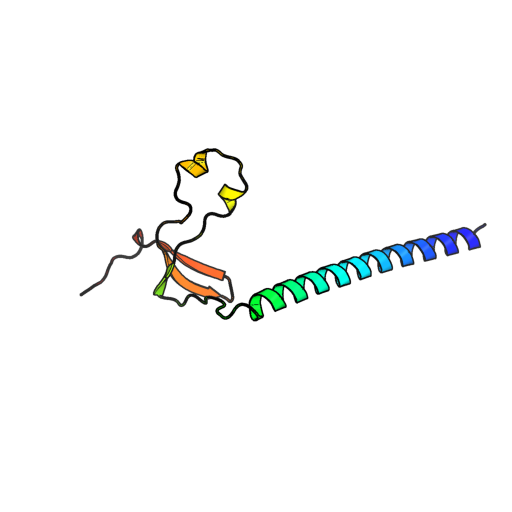LEU A 1 91 ? -14.168 1.626 8.426 1.00 90.25 91 LEU A C 1
ATOM 755 O O . LEU A 1 91 ? -14.582 2.582 7.7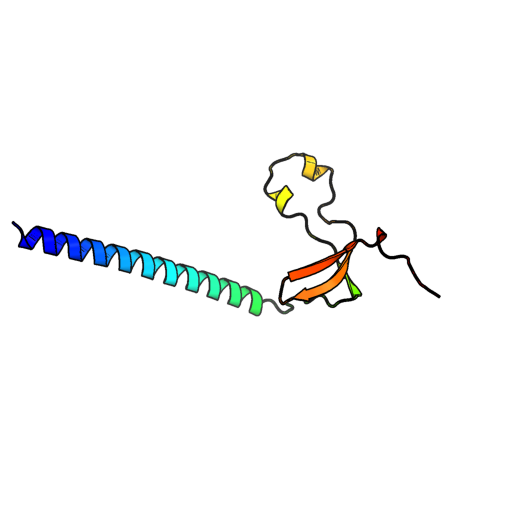73 1.00 90.25 91 LEU A O 1
ATOM 759 N N . GLU A 1 92 ? -14.662 1.289 9.611 1.00 89.19 92 GLU A N 1
ATOM 760 C CA . GLU A 1 92 ? -15.678 2.044 10.340 1.00 89.19 92 GLU A CA 1
ATOM 761 C C . GLU A 1 92 ? -15.074 2.665 11.595 1.00 89.19 92 GLU A C 1
ATOM 763 O O . GLU A 1 92 ? -14.359 2.016 12.360 1.00 89.19 92 GLU A O 1
ATOM 768 N N . THR A 1 93 ? -15.367 3.940 11.832 1.00 85.12 93 THR A N 1
ATOM 769 C CA . THR A 1 93 ? -14.909 4.617 13.046 1.00 85.12 93 THR A CA 1
ATOM 770 C C . THR A 1 93 ? -15.659 4.071 14.254 1.00 85.12 93 THR A C 1
ATOM 772 O O . THR A 1 93 ? -16.881 3.948 14.231 1.00 85.12 93 THR A O 1
ATOM 775 N N . THR A 1 94 ? -14.931 3.801 15.341 1.00 71.12 94 THR A N 1
ATOM 776 C CA . THR A 1 94 ? -15.495 3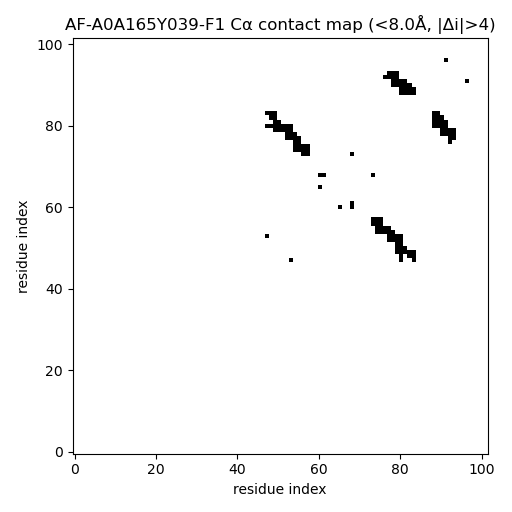.263 16.595 1.00 71.12 94 THR A CA 1
ATOM 777 C C . THR A 1 94 ? -16.655 4.106 17.150 1.00 71.12 94 THR A C 1
ATOM 779 O O . THR A 1 94 ? -17.520 3.573 17.827 1.00 71.12 94 THR A O 1
ATOM 782 N N . GLY A 1 95 ? -16.720 5.403 16.828 1.00 63.12 95 GLY A N 1
ATOM 783 C CA . GLY A 1 95 ? -17.801 6.301 17.253 1.00 63.12 95 GLY A CA 1
ATOM 784 C C . GLY A 1 95 ? -19.096 6.239 16.431 1.00 63.12 95 GLY A C 1
ATOM 785 O O . GLY A 1 95 ? -20.052 6.909 16.800 1.00 63.12 95 GLY A O 1
ATOM 786 N N . SER A 1 96 ? -19.141 5.491 15.322 1.00 57.25 96 SER A N 1
ATOM 787 C CA . SER A 1 96 ? -20.321 5.397 14.440 1.00 57.25 96 SER A CA 1
ATOM 788 C C . SER A 1 96 ? -21.167 4.145 14.682 1.00 57.25 96 SER A C 1
ATOM 790 O O . SER A 1 96 ? -22.265 4.043 14.144 1.00 57.25 96 SER A O 1
ATOM 792 N N . ARG A 1 97 ? -20.661 3.197 15.477 1.00 50.78 97 ARG A N 1
ATOM 793 C CA . ARG A 1 97 ? -21.348 1.958 15.837 1.00 50.78 97 ARG A CA 1
ATOM 794 C C . ARG A 1 97 ? -21.820 2.079 17.281 1.00 50.78 97 ARG A C 1
ATOM 796 O O . ARG A 1 97 ? -20.989 2.178 18.182 1.00 50.78 97 ARG A O 1
ATOM 803 N N . GLU A 1 98 ? -23.134 2.099 17.490 1.00 49.16 98 GLU A N 1
ATOM 804 C CA . GLU A 1 98 ? -23.708 1.917 18.824 1.00 49.16 98 GLU A CA 1
ATOM 805 C C . GLU A 1 98 ? -23.184 0.598 19.402 1.00 49.16 98 GLU A C 1
ATOM 807 O O . GLU A 1 98 ? -23.144 -0.442 18.737 1.00 49.16 98 GLU A O 1
ATOM 812 N N . ILE A 1 99 ? -22.666 0.683 20.622 1.00 52.34 99 ILE A N 1
ATOM 813 C CA . ILE A 1 99 ? -22.093 -0.443 21.344 1.00 52.34 99 ILE A CA 1
ATOM 814 C C . ILE A 1 99 ? -23.261 -1.284 21.873 1.00 52.34 99 ILE A C 1
ATOM 816 O O . ILE A 1 99 ? -23.696 -1.096 23.004 1.00 52.34 99 ILE A O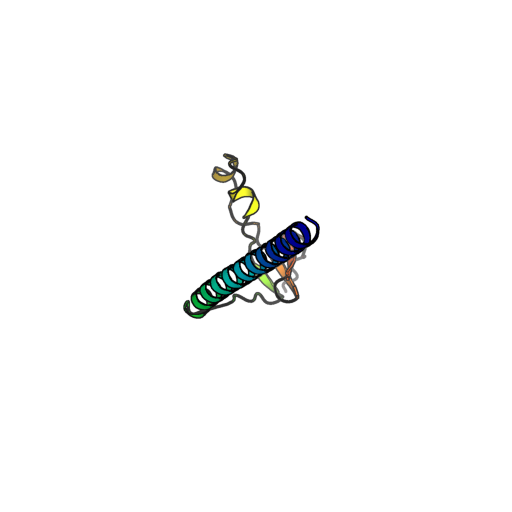 1
ATOM 820 N N . ASP A 1 100 ? -23.775 -2.207 21.059 1.00 45.34 100 ASP A N 1
ATOM 821 C CA . ASP A 1 100 ? -24.691 -3.248 21.533 1.00 45.34 100 ASP A CA 1
ATOM 822 C C . ASP A 1 100 ? -23.877 -4.340 22.238 1.00 45.34 100 ASP A C 1
ATOM 824 O O . ASP A 1 100 ? -23.374 -5.290 21.628 1.00 45.34 1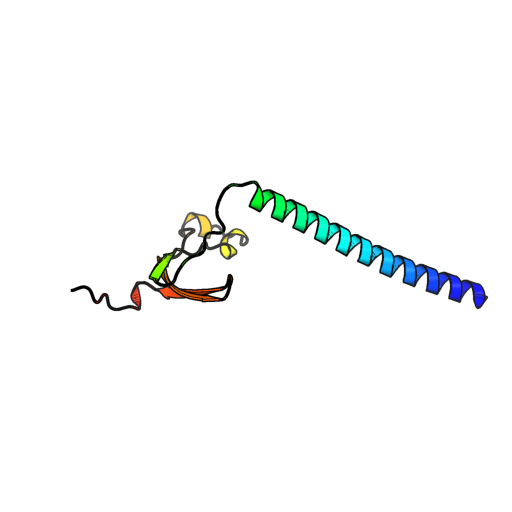00 ASP A O 1
ATOM 828 N N . HIS A 1 101 ? -23.698 -4.168 23.546 1.00 44.59 101 HIS A N 1
ATOM 829 C CA . HIS A 1 101 ? -23.225 -5.205 24.457 1.00 44.59 101 HIS A CA 1
ATOM 830 C C . HIS A 1 101 ? -24.241 -5.369 25.600 1.00 44.59 101 HIS A C 1
ATOM 832 O O . HIS A 1 101 ? -24.238 -4.591 26.555 1.00 44.59 101 HIS A O 1
ATOM 838 N N . LEU A 1 102 ? -25.081 -6.403 25.491 1.00 37.09 102 LEU A N 1
ATOM 839 C CA . LEU A 1 102 ? -25.558 -7.227 26.607 1.00 37.09 102 LEU A CA 1
ATOM 840 C C . LEU A 1 102 ? -25.116 -8.667 26.341 1.00 37.09 102 LEU A C 1
ATOM 842 O O . LEU A 1 102 ? -25.218 -9.093 25.167 1.00 37.09 102 LEU A O 1
#

Foldseek 3Di:
DVVVVVVVVVVVVVVVVVVVVVVVVVVVVVVVVVVVVQVVPDDDPDDDDFFDKDWDFPVPVVPVPDPCVVVDDRTHAIWGFHDDDPPDTDTHHPVVDDPPDD